Protein AF-A0A2V8PD68-F1 (afdb_monomer)

Sequence (49 aa):
MSDNQRPELSTEPASDFQDRSISCIDCGEQFVWSIGEQVFFTDKGLRNE

Structure (mmCIF, N/CA/C/O backbone):
data_AF-A0A2V8PD68-F1
#
_entry.id   AF-A0A2V8PD68-F1
#
loop_
_atom_site.group_PDB
_atom_site.id
_atom_site.type_symbol
_atom_site.label_atom_id
_atom_site.label_alt_id
_atom_site.label_comp_id
_atom_site.label_asym_id
_atom_site.label_entity_id
_atom_site.label_seq_id
_atom_site.pdbx_PDB_ins_code
_atom_site.Cartn_x
_atom_site.Cartn_y
_atom_site.Cartn_z
_atom_site.occupancy
_atom_site.B_iso_or_equiv
_atom_site.auth_seq_id
_atom_site.auth_comp_id
_atom_site.auth_asym_id
_atom_site.auth_atom_id
_atom_site.pdbx_PDB_model_num
ATOM 1 N N . MET A 1 1 ? 10.930 36.558 2.512 1.00 52.88 1 MET A N 1
ATOM 2 C CA . MET A 1 1 ? 9.478 36.362 2.680 1.00 52.88 1 MET A CA 1
ATOM 3 C C . MET A 1 1 ? 9.061 35.371 1.620 1.00 52.88 1 MET A C 1
ATOM 5 O O . MET A 1 1 ? 9.522 35.577 0.510 1.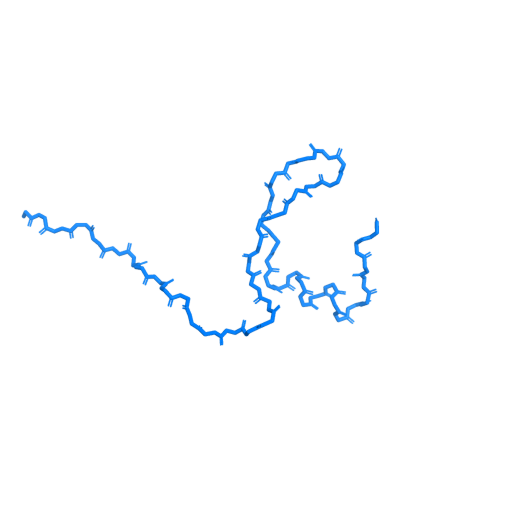00 52.88 1 MET A O 1
ATOM 9 N N . SER A 1 2 ? 8.347 34.321 2.038 1.00 55.78 2 SER A N 1
ATOM 10 C CA . SER A 1 2 ? 7.467 33.407 1.283 1.00 55.78 2 SER A CA 1
ATOM 11 C C . SER A 1 2 ? 7.927 32.976 -0.131 1.00 55.78 2 SER A C 1
ATOM 13 O O . SER A 1 2 ? 8.233 33.792 -0.980 1.00 55.78 2 SER A O 1
ATOM 15 N N . ASP A 1 3 ? 8.060 31.701 -0.475 1.00 58.19 3 ASP A N 1
ATOM 16 C CA . ASP A 1 3 ? 7.118 30.634 -0.192 1.00 58.19 3 ASP A CA 1
ATOM 17 C C . ASP A 1 3 ? 7.795 29.266 -0.155 1.00 58.19 3 ASP A C 1
ATOM 19 O O . ASP A 1 3 ? 8.758 28.947 -0.852 1.00 58.19 3 ASP A O 1
ATOM 23 N N . ASN A 1 4 ? 7.233 28.478 0.741 1.00 65.88 4 ASN A N 1
ATOM 24 C CA . ASN A 1 4 ? 7.492 27.093 1.029 1.00 65.88 4 ASN A CA 1
ATOM 25 C C . ASN A 1 4 ? 6.765 26.255 -0.034 1.00 65.88 4 ASN A C 1
ATOM 27 O O . ASN A 1 4 ? 5.570 26.052 0.109 1.00 65.88 4 ASN A O 1
ATOM 31 N N . GLN A 1 5 ? 7.433 25.796 -1.099 1.00 60.12 5 GLN A N 1
ATOM 32 C CA . GLN A 1 5 ? 6.816 24.830 -2.020 1.00 60.12 5 GLN A CA 1
ATOM 33 C C . GLN A 1 5 ? 7.858 23.865 -2.607 1.00 60.12 5 GLN A C 1
ATOM 35 O O . GLN A 1 5 ? 8.620 24.190 -3.516 1.00 60.12 5 GLN A O 1
ATOM 40 N N . ARG A 1 6 ? 7.879 22.641 -2.076 1.00 58.59 6 ARG A N 1
ATOM 41 C CA . ARG A 1 6 ? 8.547 21.463 -2.643 1.00 58.59 6 ARG A CA 1
ATOM 42 C C . ARG A 1 6 ? 7.632 20.266 -2.379 1.00 58.59 6 ARG A C 1
ATOM 44 O O . ARG A 1 6 ? 7.141 20.153 -1.261 1.00 58.59 6 ARG A O 1
ATOM 51 N N . PRO A 1 7 ? 7.577 19.274 -3.266 1.00 54.44 7 PRO A N 1
ATOM 52 C CA . PRO A 1 7 ? 7.265 19.323 -4.688 1.00 54.44 7 PRO A CA 1
ATOM 53 C C . PRO A 1 7 ? 5.942 18.564 -4.925 1.00 54.44 7 PRO A C 1
ATOM 55 O O . PRO A 1 7 ? 5.765 17.468 -4.398 1.00 54.44 7 PRO A O 1
ATOM 58 N N . GLU A 1 8 ? 5.020 19.081 -5.736 1.00 58.84 8 GLU A N 1
ATOM 59 C CA . GLU A 1 8 ? 3.908 18.241 -6.202 1.00 58.84 8 GLU A CA 1
ATOM 60 C C . GLU A 1 8 ? 4.441 17.316 -7.297 1.00 58.84 8 GLU A C 1
ATOM 62 O O . GLU A 1 8 ? 4.388 17.632 -8.486 1.00 58.84 8 GLU A O 1
ATOM 67 N N . LEU A 1 9 ? 5.029 16.192 -6.866 1.00 55.88 9 LEU A N 1
ATOM 68 C CA . LEU A 1 9 ? 5.338 15.044 -7.710 1.00 55.88 9 LEU A CA 1
ATOM 69 C C . LEU A 1 9 ? 4.002 14.454 -8.174 1.00 55.88 9 LEU A C 1
ATOM 71 O O . LEU A 1 9 ? 3.476 13.499 -7.613 1.00 55.88 9 LEU A O 1
ATOM 75 N N . SER A 1 10 ? 3.427 15.117 -9.167 1.00 52.47 10 SER A N 1
ATOM 76 C CA . SER A 1 10 ? 2.246 14.699 -9.897 1.00 52.47 10 SER A CA 1
ATOM 77 C C . SER A 1 10 ? 2.656 13.542 -10.801 1.00 52.47 10 SER A C 1
ATOM 79 O O . SER A 1 10 ? 3.228 13.716 -11.872 1.00 52.47 10 SER A O 1
ATOM 81 N N . THR A 1 11 ? 2.456 12.345 -10.258 1.00 60.88 11 THR A N 1
ATOM 82 C CA . THR A 1 11 ? 1.825 11.192 -10.904 1.00 60.88 11 THR A CA 1
ATOM 83 C C . THR A 1 11 ? 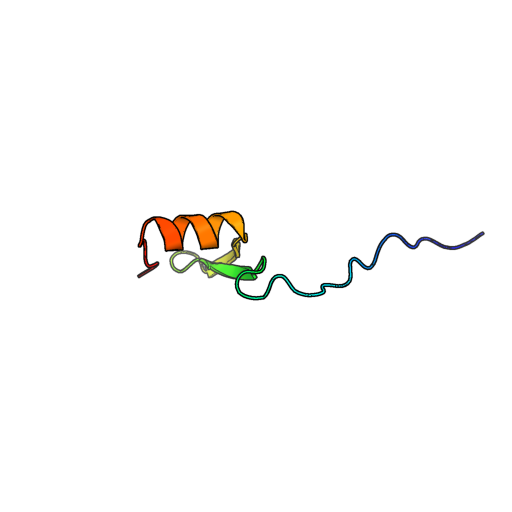1.508 11.372 -12.389 1.00 60.88 11 THR A C 1
ATOM 85 O O . THR A 1 11 ? 0.526 12.028 -12.705 1.00 60.88 11 THR A O 1
ATOM 88 N N . GLU A 1 12 ? 2.275 10.710 -13.259 1.00 57.56 12 GLU A N 1
ATOM 89 C CA . GLU A 1 12 ? 1.940 10.355 -14.651 1.00 57.56 12 GLU A CA 1
ATOM 90 C C . GLU A 1 12 ? 2.735 9.057 -15.006 1.00 57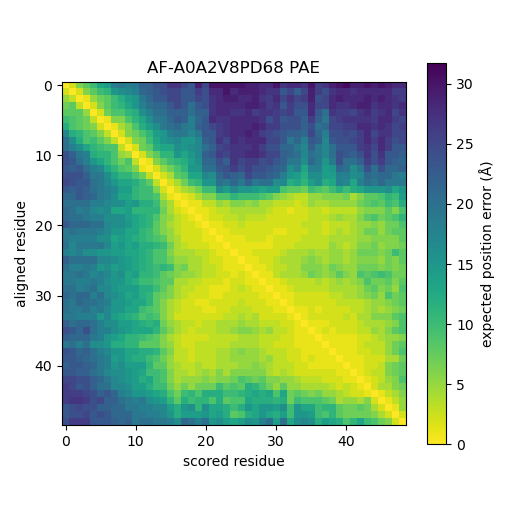.56 12 GLU A C 1
ATOM 92 O O . GLU A 1 12 ? 3.765 8.781 -14.388 1.00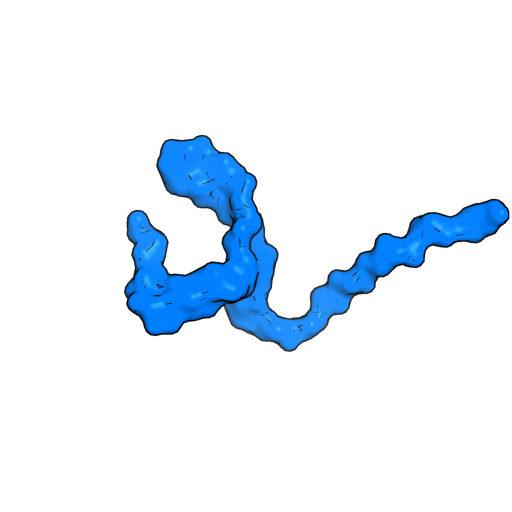 57.56 12 GLU A O 1
ATOM 97 N N . PRO A 1 13 ? 2.274 8.201 -15.936 1.00 52.66 13 PRO A N 1
ATOM 98 C CA . PRO A 1 13 ? 1.783 6.850 -15.637 1.00 52.66 13 PRO A CA 1
ATOM 99 C C . PRO A 1 13 ? 2.816 5.710 -15.789 1.00 52.66 13 PRO A C 1
ATOM 101 O O . PRO A 1 13 ? 3.357 5.473 -16.867 1.00 52.66 13 PRO A O 1
ATOM 104 N N . ALA A 1 14 ? 2.995 4.926 -14.719 1.00 52.94 14 ALA A N 1
ATOM 105 C CA . ALA A 1 14 ? 3.467 3.538 -14.761 1.00 52.94 14 ALA A CA 1
ATOM 106 C C . ALA A 1 14 ? 2.274 2.641 -14.384 1.00 52.94 14 ALA A C 1
ATOM 108 O O . ALA A 1 14 ? 1.895 2.517 -13.224 1.00 52.94 14 ALA A O 1
ATOM 109 N N . SER A 1 15 ? 1.588 2.146 -15.404 1.00 60.44 15 SER A N 1
ATOM 110 C CA . SER A 1 15 ? 0.123 2.087 -15.442 1.00 60.44 15 SER A CA 1
ATOM 111 C C . SER A 1 15 ? -0.562 0.871 -14.812 1.00 60.44 15 SER A C 1
ATOM 113 O O . SER A 1 15 ? -1.776 0.782 -14.944 1.00 60.44 15 SER A O 1
ATOM 115 N N . ASP A 1 16 ? 0.144 -0.029 -14.120 1.00 64.94 16 ASP A N 1
ATOM 116 C CA . ASP A 1 16 ? -0.497 -1.232 -13.547 1.00 64.94 16 ASP A CA 1
ATOM 117 C C . ASP A 1 16 ? -0.270 -1.424 -12.039 1.00 64.94 16 ASP A C 1
ATOM 119 O O . ASP A 1 16 ? -1.104 -2.033 -11.371 1.00 64.94 16 ASP A O 1
ATOM 123 N N . PHE A 1 17 ? 0.801 -0.862 -11.465 1.00 74.25 17 PHE A N 1
ATOM 124 C CA . PHE A 1 17 ? 1.098 -0.981 -10.035 1.00 74.25 17 PHE A CA 1
ATOM 125 C C . PHE A 1 17 ? 1.503 0.376 -9.461 1.00 74.25 17 PHE A C 1
ATOM 127 O O . PHE A 1 17 ? 2.433 1.014 -9.951 1.00 74.25 17 PHE A O 1
ATOM 134 N N . GLN A 1 18 ? 0.810 0.805 -8.407 1.00 82.62 18 GLN A N 1
ATOM 135 C CA . GLN A 1 18 ? 1.090 2.030 -7.652 1.00 82.62 18 GLN A CA 1
ATOM 136 C C . GLN A 1 18 ? 1.112 1.715 -6.159 1.00 82.62 18 GLN A C 1
ATOM 138 O O . GLN A 1 18 ? 0.438 0.777 -5.727 1.00 82.62 18 GLN A O 1
ATOM 143 N N . ASP A 1 19 ? 1.860 2.497 -5.377 1.00 87.56 19 ASP A N 1
ATOM 144 C CA . ASP A 1 19 ? 1.844 2.382 -3.920 1.00 87.56 19 ASP A CA 1
ATOM 145 C C . ASP A 1 19 ? 0.409 2.598 -3.429 1.00 87.56 19 ASP A C 1
ATOM 147 O O . ASP A 1 19 ? -0.195 3.649 -3.658 1.00 87.56 19 ASP A O 1
ATOM 151 N N . ARG A 1 20 ? -0.161 1.579 -2.785 1.00 87.06 20 ARG A N 1
ATOM 152 C C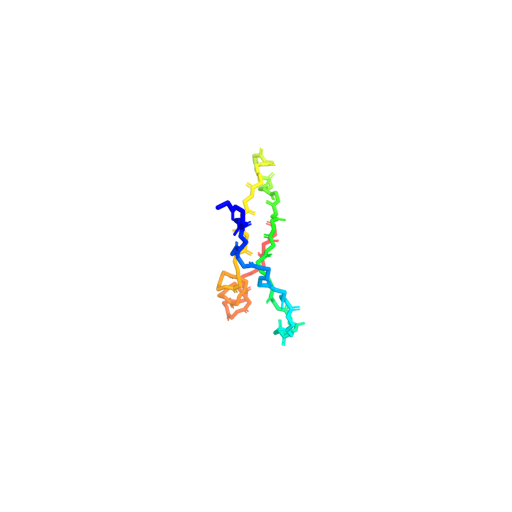A . ARG A 1 20 ? -1.557 1.589 -2.337 1.00 87.06 20 ARG A CA 1
ATOM 153 C C . ARG A 1 20 ? -1.631 1.329 -0.849 1.00 87.06 20 ARG A C 1
ATOM 155 O O . ARG A 1 20 ? -1.058 0.366 -0.357 1.00 87.06 20 ARG A O 1
ATOM 162 N N . SER A 1 21 ? -2.389 2.142 -0.130 1.00 90.19 21 SER A N 1
ATOM 163 C CA . SER A 1 21 ? -2.693 1.850 1.269 1.00 90.19 21 SER A CA 1
ATOM 164 C C . SER A 1 21 ? -3.758 0.757 1.341 1.00 90.19 21 SER A C 1
ATOM 166 O O . SER A 1 21 ? -4.83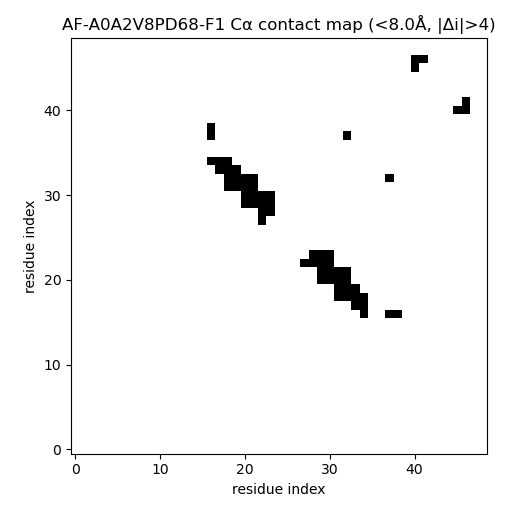6 0.904 0.762 1.00 90.19 21 SER A O 1
ATOM 168 N N . ILE A 1 22 ? -3.466 -0.344 2.028 1.00 89.69 22 ILE A N 1
ATOM 169 C CA . ILE A 1 22 ? -4.410 -1.441 2.271 1.00 89.69 22 ILE A CA 1
ATOM 170 C C . ILE A 1 22 ? -4.568 -1.690 3.766 1.00 89.69 22 ILE A C 1
ATOM 172 O O . ILE A 1 22 ? -3.710 -1.318 4.563 1.00 89.69 22 ILE A O 1
ATOM 176 N N . SER A 1 23 ? -5.676 -2.323 4.138 1.00 91.94 23 SER A N 1
ATOM 177 C CA . SER A 1 23 ? -5.919 -2.768 5.508 1.00 91.94 23 SER A CA 1
ATOM 178 C C . SER A 1 23 ? -5.437 -4.201 5.694 1.00 91.94 23 SER A C 1
ATOM 180 O O . SER A 1 23 ? -5.707 -5.065 4.858 1.00 91.94 23 SER A O 1
ATOM 182 N N . CYS A 1 24 ? -4.758 -4.460 6.807 1.00 88.38 24 CYS A N 1
ATOM 183 C CA . CYS A 1 24 ? -4.417 -5.813 7.225 1.00 88.38 24 CYS A CA 1
ATOM 184 C C . CYS A 1 24 ? -5.690 -6.620 7.520 1.00 88.38 24 CYS A C 1
ATOM 186 O O . CYS A 1 24 ? -6.576 -6.132 8.218 1.00 88.38 24 CYS A O 1
ATOM 188 N N . ILE A 1 25 ? -5.780 -7.853 7.016 1.00 85.56 25 ILE A N 1
ATOM 189 C CA . ILE A 1 25 ? -6.948 -8.722 7.233 1.00 85.56 25 ILE A CA 1
ATOM 190 C C . ILE A 1 25 ? -7.068 -9.192 8.691 1.00 85.56 25 ILE A C 1
ATOM 192 O O . ILE A 1 25 ? -8.179 -9.350 9.190 1.00 85.56 25 ILE A O 1
ATOM 196 N N . ASP A 1 26 ? -5.940 -9.342 9.390 1.00 86.50 26 ASP A N 1
ATOM 197 C CA . ASP A 1 26 ? -5.910 -9.845 10.766 1.00 86.50 26 ASP A CA 1
ATOM 198 C C . ASP A 1 26 ? -6.173 -8.752 11.808 1.00 86.50 26 ASP A C 1
ATOM 200 O O . ASP A 1 26 ? -6.858 -8.987 12.803 1.00 86.50 26 ASP A O 1
ATOM 204 N N . CYS A 1 27 ? -5.617 -7.550 11.607 1.00 93.94 27 CYS A N 1
ATOM 205 C CA . CYS A 1 27 ? -5.683 -6.466 12.595 1.00 93.94 27 CYS A CA 1
ATOM 206 C C . CYS A 1 27 ? -6.393 -5.191 12.119 1.00 93.94 27 CYS A C 1
ATOM 208 O O . CYS A 1 27 ? -6.676 -4.324 12.941 1.00 93.94 27 CYS A O 1
ATOM 210 N N . GLY A 1 28 ? -6.692 -5.049 10.824 1.00 89.81 28 GLY A N 1
ATOM 211 C CA . GLY A 1 28 ? -7.368 -3.874 10.257 1.00 89.81 28 GLY A CA 1
ATOM 212 C C . GLY A 1 28 ? -6.493 -2.626 10.082 1.00 89.81 28 GLY A C 1
ATOM 213 O O . GLY A 1 28 ? -6.969 -1.627 9.542 1.00 89.81 28 GLY A O 1
ATOM 214 N N . GLU A 1 29 ? -5.225 -2.670 10.501 1.00 93.94 29 GLU A N 1
ATOM 215 C CA . GLU A 1 29 ? -4.295 -1.538 10.415 1.00 93.94 29 GLU A CA 1
ATOM 216 C C . GLU A 1 29 ? -4.005 -1.160 8.955 1.00 93.94 29 GLU A C 1
ATOM 218 O O . GLU A 1 29 ? -3.870 -2.033 8.093 1.00 93.94 29 GLU A O 1
ATOM 223 N N . GLN A 1 30 ? -3.895 0.140 8.675 1.00 92.56 30 GLN A N 1
ATOM 224 C CA . GLN A 1 30 ? -3.556 0.641 7.343 1.00 92.56 30 GLN A CA 1
ATOM 225 C C . GLN A 1 30 ? -2.043 0.631 7.137 1.00 92.56 30 GLN A C 1
ATOM 227 O O . GLN A 1 30 ? -1.297 1.235 7.904 1.00 92.56 30 GLN A O 1
ATOM 232 N N . PHE A 1 31 ? -1.590 -0.003 6.061 1.00 91.81 31 PHE A N 1
ATOM 233 C CA . PHE A 1 31 ? -0.188 0.004 5.659 1.00 91.81 31 PHE A CA 1
ATOM 234 C C . PHE A 1 31 ? -0.044 0.252 4.161 1.00 91.81 31 PHE A C 1
ATOM 236 O O . PHE A 1 31 ? -0.965 0.012 3.380 1.00 91.81 31 PHE A O 1
ATOM 243 N N . VAL A 1 32 ? 1.122 0.758 3.762 1.00 90.69 32 VAL A N 1
ATOM 244 C CA . VAL A 1 32 ? 1.439 1.015 2.356 1.00 90.69 32 VAL A CA 1
ATOM 245 C C . VAL A 1 32 ? 1.932 -0.279 1.730 1.00 90.69 32 VAL A C 1
ATOM 247 O O . VAL A 1 32 ? 2.973 -0.797 2.116 1.00 90.69 32 VAL A O 1
ATOM 250 N N . TRP A 1 33 ? 1.186 -0.781 0.756 1.00 88.56 33 TRP A N 1
ATOM 251 C CA . TRP A 1 33 ? 1.597 -1.879 -0.097 1.00 88.56 33 TRP A CA 1
ATOM 252 C C . TRP A 1 33 ? 2.289 -1.308 -1.329 1.00 88.56 33 TRP A C 1
ATOM 254 O O . TRP A 1 33 ? 1.653 -0.753 -2.234 1.00 88.56 33 TRP A O 1
ATOM 264 N N . SER A 1 34 ? 3.614 -1.396 -1.321 1.00 89.88 34 SER A N 1
ATOM 265 C CA . SER A 1 34 ? 4.453 -0.769 -2.332 1.00 89.88 34 SER A CA 1
ATOM 266 C C . SER A 1 34 ? 4.372 -1.480 -3.681 1.00 89.88 34 SER A C 1
ATOM 268 O O . SER A 1 34 ? 3.991 -2.651 -3.788 1.00 89.88 34 SER A O 1
ATOM 270 N N . ILE A 1 35 ? 4.782 -0.781 -4.736 1.00 88.12 35 ILE A N 1
ATOM 271 C CA . ILE A 1 35 ? 4.898 -1.347 -6.088 1.00 88.12 35 ILE A CA 1
ATOM 272 C C . ILE A 1 35 ? 5.823 -2.574 -6.095 1.00 88.12 35 ILE A C 1
ATOM 274 O O . ILE A 1 35 ? 5.505 -3.587 -6.716 1.00 88.12 35 ILE A O 1
ATOM 278 N N . GLY A 1 36 ? 6.954 -2.507 -5.383 1.00 86.50 36 GLY A N 1
ATOM 279 C CA . GLY A 1 36 ? 7.926 -3.602 -5.320 1.00 86.50 36 GLY A CA 1
ATOM 280 C C . GLY A 1 36 ? 7.340 -4.872 -4.704 1.00 86.50 36 GLY A C 1
ATOM 281 O O . GLY A 1 36 ? 7.580 -5.972 -5.202 1.00 86.50 36 GLY A O 1
ATOM 282 N N . GLU A 1 37 ? 6.513 -4.721 -3.671 1.00 87.38 37 GLU A N 1
ATOM 283 C CA . GLU A 1 37 ? 5.793 -5.835 -3.058 1.00 87.38 37 GLU A CA 1
ATOM 284 C C . GLU A 1 37 ? 4.723 -6.390 -4.004 1.00 87.38 37 GLU A C 1
ATOM 286 O O . GLU A 1 37 ? 4.652 -7.597 -4.198 1.00 87.38 37 GLU A O 1
ATOM 291 N N . GLN A 1 38 ? 3.935 -5.549 -4.674 1.00 86.25 38 GLN A N 1
ATOM 292 C CA . GLN A 1 38 ? 2.928 -6.023 -5.635 1.00 86.25 38 GLN A CA 1
ATOM 293 C C . GLN A 1 38 ? 3.545 -6.835 -6.785 1.00 86.25 38 GLN A C 1
ATOM 295 O O . GLN A 1 38 ? 3.035 -7.902 -7.145 1.00 86.25 38 GLN A O 1
ATOM 300 N N . VAL A 1 39 ? 4.677 -6.374 -7.324 1.00 84.00 39 VAL A N 1
ATOM 301 C CA . VAL A 1 39 ? 5.416 -7.082 -8.378 1.00 84.00 39 VAL A CA 1
ATOM 302 C C . VAL A 1 39 ? 6.004 -8.390 -7.849 1.00 84.00 39 VAL A C 1
ATOM 304 O O . VAL A 1 39 ? 5.879 -9.418 -8.510 1.00 84.00 39 VAL A O 1
ATOM 307 N N . PHE A 1 40 ? 6.585 -8.388 -6.64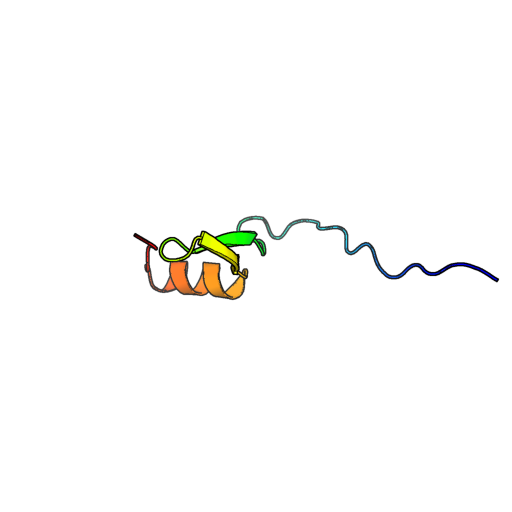6 1.00 85.31 40 PHE A N 1
ATOM 308 C CA . PHE A 1 40 ? 7.131 -9.596 -6.025 1.00 85.31 40 PHE A CA 1
ATOM 309 C C . PHE A 1 40 ? 6.059 -10.671 -5.811 1.00 85.31 40 PHE A C 1
ATOM 311 O O . PHE A 1 40 ? 6.265 -11.829 -6.170 1.00 85.31 40 PHE A O 1
ATOM 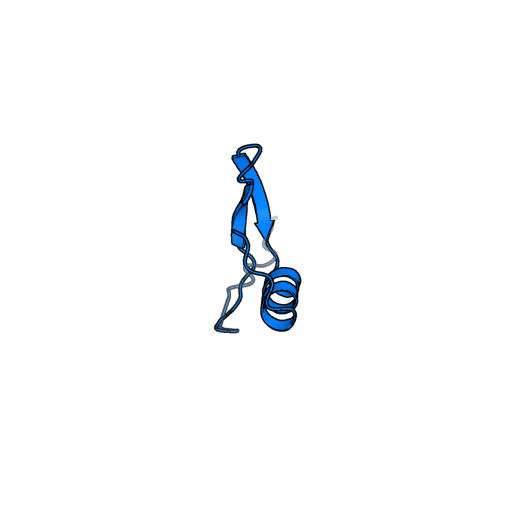318 N N . PHE A 1 41 ? 4.898 -10.300 -5.271 1.00 84.00 41 PHE A N 1
ATOM 319 C CA . PHE A 1 41 ? 3.800 -11.241 -5.039 1.00 84.00 41 PHE A CA 1
ATOM 320 C C . PHE A 1 41 ? 3.240 -11.793 -6.358 1.00 84.00 41 PHE A C 1
ATOM 322 O O . PHE A 1 41 ? 3.007 -12.998 -6.466 1.00 84.00 41 PHE A O 1
ATOM 329 N N . THR A 1 42 ? 3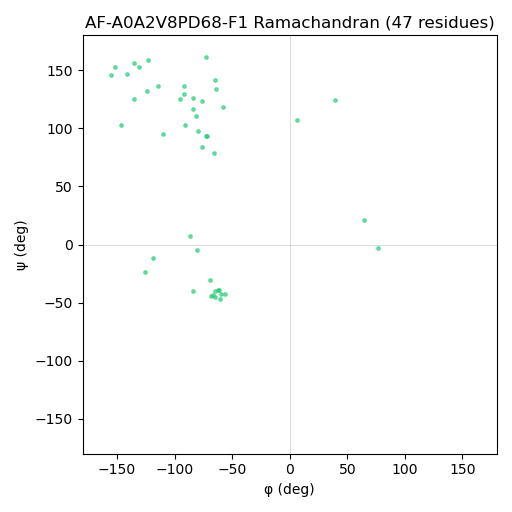.108 -10.943 -7.382 1.00 80.75 42 THR A N 1
ATOM 330 C CA . THR A 1 42 ? 2.650 -11.350 -8.721 1.00 80.75 42 THR A CA 1
ATOM 331 C C . THR A 1 42 ? 3.642 -12.300 -9.403 1.00 80.75 42 THR A C 1
ATOM 333 O O . THR A 1 42 ? 3.225 -13.340 -9.910 1.00 80.75 42 THR A O 1
ATOM 336 N N . ASP A 1 43 ? 4.947 -12.002 -9.364 1.00 81.88 43 ASP A N 1
ATOM 337 C CA . ASP A 1 43 ? 6.020 -12.849 -9.920 1.00 81.88 43 ASP A CA 1
ATOM 338 C C . ASP A 1 43 ? 6.087 -14.221 -9.238 1.00 81.88 43 ASP A C 1
ATOM 340 O O . ASP A 1 43 ? 6.276 -15.250 -9.887 1.00 81.88 43 ASP A O 1
ATOM 344 N N . LYS A 1 44 ? 5.884 -14.256 -7.917 1.00 82.19 44 LYS A N 1
ATOM 345 C CA . LYS A 1 44 ? 5.879 -15.500 -7.139 1.00 82.19 44 LYS A CA 1
ATOM 346 C C . LYS A 1 44 ? 4.560 -16.266 -7.209 1.00 82.19 44 LYS A C 1
ATOM 348 O O . LYS A 1 44 ? 4.491 -17.371 -6.676 1.00 82.19 44 LYS A O 1
ATOM 353 N N . GLY A 1 45 ? 3.529 -15.716 -7.854 1.00 75.88 45 GLY A N 1
ATOM 354 C CA . GLY A 1 45 ? 2.195 -16.316 -7.905 1.00 75.88 45 GLY A CA 1
ATOM 355 C C . GLY A 1 45 ? 1.515 -16.406 -6.535 1.00 75.88 45 GLY A C 1
ATOM 356 O O . GLY A 1 45 ? 0.607 -17.217 -6.355 1.00 75.88 45 GLY A O 1
ATOM 357 N N . LEU A 1 46 ? 1.954 -15.596 -5.568 1.00 74.56 46 LEU A N 1
ATOM 358 C CA . LEU A 1 46 ? 1.387 -15.542 -4.227 1.00 74.56 46 LEU A CA 1
ATOM 359 C C . LEU A 1 46 ? 0.133 -14.669 -4.275 1.00 74.56 46 LEU A C 1
ATOM 361 O O . LEU A 1 46 ? 0.209 -13.458 -4.481 1.00 74.56 46 LEU A O 1
ATOM 365 N N . ARG A 1 47 ? -1.035 -15.289 -4.107 1.00 63.19 47 ARG A N 1
ATOM 366 C CA . ARG A 1 47 ? -2.297 -14.571 -3.913 1.00 63.19 47 ARG A CA 1
ATOM 367 C C . ARG A 1 47 ? -2.505 -14.392 -2.417 1.00 63.19 47 ARG A C 1
ATOM 369 O O . ARG A 1 47 ? -2.371 -15.351 -1.668 1.00 63.19 47 ARG A O 1
ATOM 376 N N . ASN A 1 48 ? -2.788 -13.163 -2.005 1.00 59.28 48 ASN A N 1
ATOM 377 C CA . ASN A 1 48 ? -3.235 -12.869 -0.649 1.00 59.28 48 ASN A CA 1
ATOM 378 C C . ASN A 1 48 ? -4.675 -13.398 -0.520 1.00 59.28 48 ASN A C 1
ATOM 380 O O . ASN A 1 48 ? -5.597 -12.720 -0.979 1.00 59.28 48 ASN A O 1
ATOM 384 N N . GLU A 1 49 ? -4.837 -14.636 -0.042 1.00 55.88 49 GLU A N 1
ATOM 385 C CA . GLU A 1 49 ? -6.133 -15.259 0.284 1.00 55.88 49 GLU A CA 1
ATOM 386 C C . GLU A 1 49 ? -6.486 -15.097 1.764 1.00 55.88 49 GLU A C 1
ATOM 388 O O . GLU A 1 49 ? -5.564 -15.199 2.603 1.00 55.88 49 GLU A O 1
#

Solvent-accessible surface area (backbone atoms only — not comparable to full-atom values): 3464 Å² total; per-residue (Å²): 131,87,82,94,83,84,77,90,82,73,85,78,87,66,90,87,60,62,72,38,78,43,64,41,91,90,78,59,52,77,42,77,45,39,41,70,54,56,52,51,32,59,76,69,68,57,73,96,126

pLDDT: mean 75.36, std 14.64, range [52.47, 93.94]

Secondary structure (DSSP, 8-state):
---------------S---EEEE-TTT--EEEE-HHHHHHHHHTT----

Foldseek 3Di:
DDDDDDDPPDDDDPDDFAFDWDADPVPRDTDTCHRVNVVVCVVVVNDPD

Nearest PDB structures (foldseek):
  2ytp-assembly1_A  TM=3.639E-01  e=1.941E+00  Homo sapiens
  2rsj-assembly1_A  TM=3.335E-01  e=1.687E+00  Homo sapiens
  2emf-assembly1_A  TM=2.784E-01  e=2.233E+00  Homo sapiens

Mean predicted aligned error: 11.74 Å

Radius of gyration: 15.9 Å; Cα contacts (8 Å, |Δi|>4): 31; chains: 1; bounding box: 17×53×28 Å